Protein AF-A0AAU7CBU8-F1 (afdb_monomer_lite)

Sequence (118 aa):
MTAKRGQFRILRVGSQVHYLVAEGESDRFREIEQLEFTTKDFDRVRFFAQTHDSPIALDLLLKDLTIRAELLPGWTASPVPPKRSPWWVAGVGVVVVAALAAGVRWAARRTRQAQEVG

Secondary structure (DSSP, 8-state):
---S-EEEEEEEETTEEEEEEEETT----EEEEEEE--SS-----------TT----------------S--TT--PPPPPP---THHHHHHHHHHHHHHHHHHHHHHHHHHHTTS--

Radius of gyration: 31.04 Å; chains: 1; bounding box: 68×86×35 Å

InterPro domains:
  IPR011475 Domain of unknown function DUF1583 [PF07622] (3-79)

Structure (mmCIF, N/CA/C/O backbone):
data_AF-A0AAU7CBU8-F1
#
_entry.id   AF-A0AAU7CBU8-F1
#
loop_
_atom_site.group_PDB
_atom_site.id
_atom_site.type_symbol
_atom_site.label_atom_id
_atom_site.label_alt_id
_atom_site.label_comp_id
_atom_site.label_asym_id
_atom_site.label_entity_id
_atom_site.label_seq_id
_atom_site.pdbx_PDB_ins_code
_atom_site.Cartn_x
_atom_site.Cartn_y
_atom_site.Cartn_z
_atom_site.occupancy
_atom_site.B_iso_or_equiv
_atom_site.auth_seq_id
_atom_site.auth_comp_id
_atom_site.auth_asym_id
_atom_site.auth_atom_id
_atom_site.pdbx_PDB_model_num
ATOM 1 N N . MET A 1 1 ? 21.680 -10.415 -3.574 1.00 43.84 1 MET A N 1
ATOM 2 C CA . MET A 1 1 ? 20.762 -10.182 -4.711 1.00 43.84 1 MET A CA 1
ATOM 3 C C . MET A 1 1 ? 19.608 -9.341 -4.200 1.00 43.84 1 MET A C 1
ATOM 5 O O . MET A 1 1 ? 18.967 -9.769 -3.252 1.00 43.84 1 MET A O 1
ATOM 9 N N . THR A 1 2 ? 19.386 -8.152 -4.755 1.00 62.97 2 THR A N 1
ATOM 10 C CA . THR A 1 2 ? 18.263 -7.277 -4.375 1.00 62.97 2 THR A CA 1
ATOM 11 C C . THR A 1 2 ? 16.962 -7.848 -4.942 1.00 62.97 2 THR A C 1
ATOM 13 O O . THR A 1 2 ? 16.926 -8.241 -6.111 1.00 62.97 2 THR A O 1
ATOM 16 N N . ALA A 1 3 ? 15.905 -7.943 -4.133 1.00 74.62 3 ALA A N 1
ATOM 17 C CA . ALA A 1 3 ? 14.614 -8.454 -4.591 1.00 74.62 3 ALA A CA 1
ATOM 18 C C . ALA A 1 3 ? 13.991 -7.515 -5.644 1.00 74.62 3 ALA A C 1
ATOM 20 O O . ALA A 1 3 ? 13.973 -6.301 -5.467 1.00 74.62 3 ALA A O 1
ATOM 21 N N . LYS A 1 4 ? 13.452 -8.075 -6.739 1.00 84.94 4 LYS A N 1
ATOM 22 C CA . LYS A 1 4 ? 12.768 -7.310 -7.811 1.00 84.94 4 LYS A CA 1
ATOM 23 C C . LYS A 1 4 ? 11.313 -6.948 -7.483 1.00 84.94 4 LYS A C 1
ATOM 25 O O . LYS A 1 4 ? 10.650 -6.274 -8.262 1.00 84.94 4 LYS A O 1
ATOM 30 N N . ARG A 1 5 ? 10.807 -7.441 -6.354 1.00 90.31 5 ARG A N 1
ATOM 31 C CA . ARG A 1 5 ? 9.466 -7.189 -5.827 1.00 90.31 5 ARG A CA 1
ATOM 32 C C . ARG A 1 5 ? 9.601 -6.743 -4.381 1.00 90.31 5 ARG A C 1
ATOM 34 O O . ARG A 1 5 ? 10.518 -7.175 -3.684 1.00 90.31 5 ARG A O 1
ATOM 41 N N . GLY A 1 6 ? 8.671 -5.911 -3.944 1.00 93.19 6 GLY A N 1
ATOM 42 C CA . GLY A 1 6 ? 8.541 -5.519 -2.556 1.00 93.19 6 GLY A CA 1
ATOM 43 C C . GLY A 1 6 ? 7.260 -4.737 -2.334 1.00 93.19 6 GLY A C 1
ATOM 44 O O . GLY A 1 6 ? 6.463 -4.538 -3.254 1.00 93.19 6 GLY A O 1
ATOM 45 N N . GLN A 1 7 ? 7.086 -4.291 -1.101 1.00 94.06 7 GLN A N 1
ATOM 46 C CA . GLN A 1 7 ? 6.013 -3.402 -0.698 1.00 94.06 7 GLN A CA 1
ATOM 47 C C . GLN A 1 7 ? 6.614 -2.102 -0.182 1.00 94.06 7 GLN A C 1
ATOM 49 O O . GLN A 1 7 ? 7.617 -2.103 0.532 1.00 94.06 7 GLN A O 1
ATOM 54 N N . PHE A 1 8 ? 5.971 -0.996 -0.535 1.00 93.31 8 PHE A N 1
ATOM 55 C CA . PHE A 1 8 ? 6.305 0.328 -0.039 1.00 93.31 8 PHE A CA 1
ATOM 56 C C . PHE A 1 8 ? 5.119 0.869 0.746 1.00 93.31 8 PHE A C 1
ATOM 58 O O . PHE A 1 8 ? 3.975 0.780 0.296 1.00 93.31 8 PHE A O 1
ATOM 65 N N . ARG A 1 9 ? 5.389 1.402 1.933 1.00 94.50 9 ARG A N 1
ATOM 66 C CA . ARG A 1 9 ? 4.376 1.958 2.822 1.00 94.50 9 ARG A CA 1
ATOM 67 C C . ARG A 1 9 ? 4.801 3.346 3.258 1.00 94.50 9 ARG A C 1
ATOM 69 O O . ARG A 1 9 ? 5.913 3.540 3.732 1.00 94.50 9 ARG A O 1
ATOM 76 N N . ILE A 1 10 ? 3.866 4.275 3.137 1.00 93.25 10 ILE A N 1
ATOM 77 C CA . ILE A 1 10 ? 3.963 5.615 3.700 1.00 93.25 10 ILE A CA 1
ATOM 78 C C . ILE A 1 10 ? 2.976 5.657 4.863 1.00 93.25 10 ILE A C 1
ATOM 80 O O . ILE A 1 10 ? 1.792 5.370 4.674 1.00 93.25 10 ILE A O 1
ATOM 84 N N . LEU A 1 11 ? 3.460 5.964 6.062 1.00 93.31 11 LEU A N 1
ATOM 85 C CA . LEU A 1 11 ? 2.643 6.109 7.262 1.00 93.31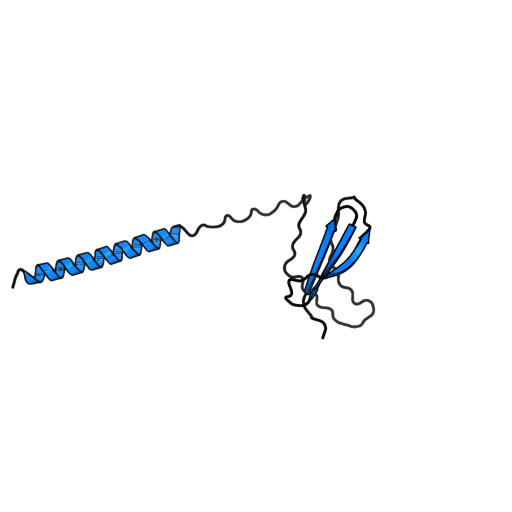 11 LEU A CA 1
ATOM 86 C C . LEU A 1 11 ? 2.793 7.529 7.794 1.00 93.31 11 LEU A C 1
ATOM 88 O O . LEU A 1 11 ? 3.907 8.006 7.971 1.00 93.31 11 LEU A O 1
ATOM 92 N N . ARG A 1 12 ? 1.672 8.189 8.083 1.00 90.38 12 ARG A N 1
ATOM 93 C CA . ARG A 1 12 ? 1.678 9.479 8.769 1.00 90.38 12 ARG A CA 1
ATOM 94 C C . ARG A 1 12 ? 1.221 9.317 10.208 1.00 90.38 12 ARG A C 1
ATOM 96 O O . ARG A 1 12 ? 0.159 8.746 10.448 1.00 90.38 12 ARG A O 1
ATOM 103 N N . VAL A 1 13 ? 1.999 9.872 11.132 1.00 90.56 13 VAL A N 1
ATOM 104 C CA . VAL A 1 13 ? 1.669 9.968 12.555 1.00 90.56 13 VAL A CA 1
ATOM 105 C C . VAL A 1 13 ? 1.892 11.417 12.986 1.00 90.56 13 VAL A C 1
ATOM 107 O O . VAL A 1 13 ? 3.022 11.878 13.107 1.00 90.56 13 VAL A O 1
ATOM 110 N N . GLY A 1 14 ? 0.805 12.171 13.162 1.00 89.12 14 GLY A N 1
ATOM 111 C CA . GLY A 1 14 ? 0.880 13.602 13.476 1.00 89.12 14 GLY A CA 1
ATOM 112 C C . GLY A 1 14 ? 1.589 14.412 12.381 1.00 89.12 14 GLY A C 1
ATOM 113 O O . GLY A 1 14 ? 1.146 14.433 11.227 1.00 89.12 14 GLY A O 1
ATOM 114 N N . SER A 1 15 ? 2.680 15.088 12.752 1.00 92.19 15 SER A N 1
ATOM 115 C CA . SER A 1 15 ? 3.540 15.850 11.836 1.00 92.19 15 SER A CA 1
ATOM 116 C C . SER A 1 15 ? 4.599 14.996 11.142 1.00 92.19 15 SER A C 1
ATOM 118 O O . SER A 1 15 ? 5.332 15.513 10.316 1.00 92.19 15 SER A O 1
ATOM 120 N N . GLN A 1 16 ? 4.694 13.698 11.423 1.00 93.94 16 GLN A N 1
ATOM 121 C CA . GLN A 1 16 ? 5.782 12.872 10.908 1.00 93.94 16 GLN A CA 1
ATOM 122 C C . GLN A 1 16 ? 5.305 11.919 9.819 1.00 93.94 16 GLN A C 1
ATOM 124 O O . GLN A 1 16 ? 4.216 11.339 9.895 1.00 93.94 16 GLN A O 1
ATOM 129 N N . VAL A 1 17 ? 6.142 11.758 8.796 1.00 94.44 17 VAL A N 1
ATOM 130 C CA . VAL A 1 17 ? 5.953 10.798 7.710 1.00 94.44 17 VAL A CA 1
ATOM 131 C C . VAL A 1 17 ? 7.057 9.758 7.781 1.00 94.44 17 VAL A C 1
ATOM 133 O O . VAL A 1 17 ? 8.238 10.089 7.727 1.00 94.44 17 VAL A O 1
ATOM 136 N N . HIS A 1 18 ? 6.647 8.501 7.874 1.00 95.81 18 HIS A N 1
ATOM 137 C CA . HIS A 1 18 ? 7.504 7.330 7.939 1.00 95.81 18 HIS A CA 1
ATOM 138 C C . HIS A 1 18 ? 7.428 6.578 6.614 1.00 95.81 18 HIS A C 1
ATOM 140 O O . HIS A 1 18 ? 6.338 6.239 6.134 1.00 95.81 18 HIS A O 1
ATOM 146 N N . TYR A 1 19 ? 8.587 6.285 6.041 1.00 95.75 19 TYR A N 1
ATOM 147 C CA . TYR A 1 19 ? 8.736 5.494 4.831 1.00 95.75 19 TYR A CA 1
ATOM 148 C C . TYR A 1 19 ? 9.251 4.116 5.204 1.00 95.75 19 TYR A C 1
ATOM 150 O O . TYR A 1 19 ? 10.328 3.970 5.782 1.00 95.75 19 TYR A O 1
ATOM 158 N N . LEU A 1 20 ? 8.478 3.091 4.863 1.00 96.56 20 LEU A N 1
ATOM 159 C CA . LEU A 1 20 ? 8.798 1.711 5.180 1.00 96.56 20 LEU A CA 1
ATOM 160 C C . LEU A 1 20 ? 8.816 0.852 3.921 1.00 96.56 20 LEU A C 1
ATOM 162 O O . LEU A 1 20 ? 8.004 1.027 3.011 1.00 96.56 20 LEU A O 1
ATOM 166 N N . VAL A 1 21 ? 9.711 -0.130 3.903 1.00 95.62 21 VAL A N 1
ATOM 167 C CA . VAL A 1 21 ? 9.839 -1.107 2.818 1.00 95.62 21 VAL A CA 1
ATOM 168 C C . VAL A 1 21 ? 9.788 -2.524 3.360 1.00 95.62 21 VAL A C 1
ATOM 170 O O . VAL A 1 21 ? 10.307 -2.807 4.440 1.00 95.62 21 VAL A O 1
ATOM 173 N N . ALA A 1 22 ? 9.215 -3.429 2.580 1.00 95.31 22 ALA A N 1
ATOM 174 C CA . ALA A 1 22 ? 9.369 -4.862 2.764 1.00 95.31 22 ALA A CA 1
ATOM 175 C C . ALA A 1 22 ? 9.865 -5.480 1.452 1.00 95.31 22 ALA A C 1
ATOM 177 O O . ALA A 1 22 ? 9.362 -5.154 0.377 1.00 95.31 22 ALA A O 1
ATOM 178 N N . GLU A 1 23 ? 10.884 -6.334 1.524 1.00 93.25 23 GLU A N 1
ATOM 179 C CA . GLU A 1 23 ? 11.487 -6.964 0.345 1.00 93.25 23 GLU A CA 1
ATOM 180 C C . GLU A 1 23 ? 10.816 -8.310 0.024 1.00 93.25 23 GLU A C 1
ATOM 182 O O . GLU A 1 23 ? 10.497 -9.095 0.919 1.00 93.25 23 GLU A O 1
ATOM 187 N N . GLY A 1 24 ? 10.637 -8.608 -1.265 1.00 90.50 24 GLY A N 1
ATOM 188 C CA . GLY A 1 24 ? 10.041 -9.859 -1.735 1.00 90.50 24 GLY A CA 1
ATOM 189 C C . GLY A 1 24 ? 8.571 -10.010 -1.333 1.00 90.50 24 GLY A C 1
ATOM 190 O O . GLY A 1 24 ? 7.774 -9.094 -1.526 1.00 90.50 24 GLY A O 1
ATOM 191 N N . GLU A 1 25 ? 8.231 -11.180 -0.786 1.00 88.38 25 GLU A N 1
ATOM 192 C CA . GLU A 1 25 ? 6.912 -11.501 -0.209 1.00 88.38 25 GLU A CA 1
ATOM 193 C C . GLU A 1 25 ? 6.883 -11.320 1.321 1.00 88.38 25 GLU A C 1
ATOM 195 O O . GLU A 1 25 ? 6.018 -11.866 1.998 1.00 88.38 25 GLU A O 1
ATOM 200 N N . SER A 1 26 ? 7.873 -10.634 1.899 1.00 88.75 26 SER A N 1
ATOM 201 C CA . SER A 1 26 ? 7.923 -10.422 3.345 1.00 88.75 26 SER A CA 1
ATOM 202 C C . SER A 1 26 ? 6.813 -9.472 3.796 1.00 88.75 26 SER A C 1
ATOM 204 O O . SER A 1 26 ? 6.665 -8.388 3.240 1.00 88.75 26 SER A O 1
ATOM 206 N N . ASP A 1 27 ? 6.129 -9.816 4.886 1.00 87.62 27 ASP A N 1
ATOM 207 C CA . ASP A 1 27 ? 5.223 -8.900 5.598 1.00 87.62 27 ASP A CA 1
ATOM 208 C C . ASP A 1 27 ? 5.952 -8.043 6.651 1.00 87.62 27 ASP A C 1
ATOM 210 O O . ASP A 1 27 ? 5.346 -7.236 7.362 1.00 87.62 27 ASP A O 1
ATOM 214 N N . ARG A 1 28 ? 7.273 -8.219 6.789 1.00 94.00 28 ARG A N 1
ATOM 215 C CA . ARG A 1 28 ? 8.100 -7.451 7.726 1.00 94.00 28 ARG A CA 1
ATOM 216 C C . ARG A 1 28 ? 8.584 -6.171 7.067 1.00 94.00 28 ARG A C 1
ATOM 218 O O . ARG A 1 28 ? 9.539 -6.184 6.291 1.00 94.00 28 ARG A O 1
ATOM 225 N N . PHE A 1 29 ? 7.932 -5.077 7.428 1.00 96.00 29 PHE A N 1
ATOM 226 C CA . PHE A 1 29 ? 8.338 -3.732 7.052 1.00 96.00 29 PHE A CA 1
ATOM 227 C C . PHE A 1 29 ? 9.502 -3.259 7.920 1.00 96.00 29 PHE A C 1
ATOM 229 O O . PHE A 1 29 ? 9.457 -3.383 9.143 1.00 96.00 29 PHE A O 1
ATOM 236 N N . ARG A 1 30 ? 10.514 -2.674 7.281 1.00 95.81 30 ARG A N 1
ATOM 237 C CA . ARG A 1 30 ? 11.553 -1.883 7.943 1.00 95.81 30 ARG A CA 1
ATOM 238 C C . ARG A 1 30 ? 11.397 -0.421 7.559 1.00 95.81 30 ARG A C 1
ATOM 240 O O . ARG A 1 30 ? 11.121 -0.124 6.397 1.00 95.81 30 ARG A O 1
ATOM 247 N N . GLU A 1 31 ? 11.580 0.472 8.517 1.00 97.12 31 GLU A N 1
ATOM 248 C CA . GLU A 1 31 ? 11.660 1.902 8.240 1.00 97.12 31 GLU A CA 1
ATOM 249 C C . GLU A 1 31 ? 12.984 2.219 7.537 1.00 97.12 31 GLU A C 1
ATOM 251 O O . GLU A 1 31 ? 14.027 1.662 7.883 1.00 97.12 31 GLU A O 1
ATOM 256 N N . ILE A 1 32 ? 12.917 3.056 6.507 1.00 97.06 32 ILE A N 1
ATOM 257 C CA . ILE A 1 32 ? 14.084 3.515 5.744 1.00 97.06 32 ILE A CA 1
ATOM 258 C C . ILE A 1 32 ? 14.306 5.015 5.882 1.00 97.06 32 ILE A C 1
ATOM 260 O O . ILE A 1 32 ? 15.431 5.469 5.705 1.00 97.06 32 ILE A O 1
ATOM 264 N N . GLU A 1 33 ? 13.254 5.772 6.190 1.00 96.00 33 GLU A N 1
ATOM 265 C CA . GLU A 1 33 ? 13.330 7.218 6.324 1.00 96.00 33 GLU A CA 1
ATOM 266 C C . GLU A 1 33 ? 12.159 7.742 7.157 1.00 96.00 33 GLU A C 1
ATOM 268 O O . GLU A 1 33 ? 11.037 7.233 7.070 1.00 96.00 33 GLU A O 1
ATOM 273 N N . GLN A 1 34 ? 12.427 8.788 7.931 1.00 96.50 34 GLN A N 1
ATOM 274 C CA . GLN A 1 34 ? 11.439 9.540 8.688 1.00 96.50 34 GLN A CA 1
ATOM 275 C C . GLN A 1 34 ? 11.672 11.027 8.435 1.00 96.50 34 GLN A C 1
ATOM 277 O O . GLN A 1 34 ? 12.795 11.513 8.565 1.00 96.50 34 GLN A O 1
ATOM 282 N N . LEU A 1 35 ? 10.609 11.747 8.082 1.00 94.94 35 LEU A N 1
ATOM 283 C CA . LEU A 1 35 ? 10.662 13.176 7.791 1.00 94.94 35 LEU A CA 1
ATOM 284 C C . LEU A 1 35 ? 9.614 13.929 8.606 1.00 94.94 35 LEU A C 1
ATOM 286 O O . LEU A 1 35 ? 8.469 13.487 8.732 1.00 94.94 35 LEU A O 1
ATOM 290 N N . GLU A 1 36 ? 10.002 15.102 9.105 1.00 93.25 36 GLU A N 1
ATOM 291 C CA . GLU A 1 36 ? 9.037 16.095 9.568 1.00 93.25 36 GLU A CA 1
ATOM 292 C C . GLU A 1 36 ? 8.263 16.656 8.375 1.00 93.25 36 GLU A C 1
ATOM 294 O O . GLU A 1 36 ? 8.811 16.972 7.316 1.00 93.25 36 GLU A O 1
ATOM 299 N N . PHE A 1 37 ? 6.962 16.788 8.568 1.00 88.75 37 PHE A N 1
ATOM 300 C CA . PHE A 1 37 ? 6.005 17.259 7.592 1.00 88.75 37 PHE A CA 1
ATOM 301 C C . PHE A 1 37 ? 4.990 18.182 8.266 1.00 88.75 37 PHE A C 1
ATOM 303 O O . PHE A 1 37 ? 4.858 18.265 9.486 1.00 88.75 37 PHE A O 1
ATOM 310 N N . THR A 1 38 ? 4.249 18.931 7.459 1.00 86.62 38 THR A N 1
ATOM 311 C CA . THR A 1 38 ? 3.217 19.819 7.993 1.00 86.62 38 THR A CA 1
ATOM 312 C C . THR A 1 38 ? 2.062 19.028 8.622 1.00 86.62 38 THR A C 1
ATOM 314 O O . THR A 1 38 ? 1.808 17.869 8.293 1.00 86.62 38 THR A O 1
ATOM 317 N N . THR A 1 39 ? 1.309 19.672 9.513 1.00 84.88 39 THR A N 1
ATOM 318 C CA . THR A 1 39 ? 0.043 19.153 10.050 1.00 84.88 39 THR A CA 1
ATOM 319 C C . THR A 1 39 ? -1.131 19.322 9.083 1.00 84.88 39 THR A C 1
ATOM 321 O O . THR A 1 39 ? -2.207 18.803 9.352 1.00 84.88 39 THR A O 1
ATOM 324 N N . LYS A 1 40 ? -0.937 19.981 7.931 1.00 84.25 40 LYS A N 1
ATOM 325 C CA . LYS A 1 40 ? -1.968 20.087 6.886 1.00 84.25 40 LYS A CA 1
ATOM 326 C C . LYS A 1 40 ? -2.303 18.732 6.263 1.00 84.25 40 LYS A C 1
ATOM 328 O O . LYS A 1 40 ? -1.488 17.808 6.288 1.00 84.25 40 LYS A O 1
ATOM 333 N N . ASP A 1 41 ? -3.492 18.621 5.690 1.00 82.62 41 ASP A N 1
ATOM 334 C CA . ASP A 1 41 ? -3.930 17.417 4.987 1.00 82.62 41 ASP A CA 1
ATOM 335 C C . ASP A 1 41 ? -3.078 17.133 3.743 1.00 82.62 41 ASP A C 1
ATOM 337 O O . ASP A 1 41 ? -2.437 18.020 3.174 1.00 82.62 41 ASP A O 1
ATOM 341 N N . PHE A 1 42 ? -3.036 15.863 3.333 1.00 82.56 42 PHE A N 1
ATOM 342 C CA . PHE A 1 42 ? -2.391 15.487 2.080 1.00 82.56 42 PHE A CA 1
ATOM 343 C C . PHE A 1 42 ? -3.332 15.745 0.909 1.00 82.56 42 PHE A C 1
ATOM 345 O O . PHE A 1 42 ? -4.287 15.001 0.703 1.00 82.56 42 PHE A O 1
ATOM 352 N N . ASP A 1 43 ? -2.987 16.719 0.075 1.00 81.06 43 ASP A N 1
ATOM 353 C CA . ASP A 1 43 ? -3.754 16.992 -1.144 1.00 81.06 43 ASP A CA 1
ATOM 354 C C . ASP A 1 43 ? -3.507 15.944 -2.241 1.00 81.06 43 ASP A C 1
ATOM 356 O O . ASP A 1 43 ? -4.320 15.769 -3.151 1.00 81.06 43 ASP A O 1
ATOM 360 N N . ARG A 1 44 ? -2.341 15.276 -2.223 1.00 83.44 44 ARG A N 1
ATOM 361 C CA . ARG A 1 44 ? -1.935 14.369 -3.303 1.00 83.44 44 ARG A CA 1
ATOM 362 C C . ARG A 1 44 ? -0.881 13.350 -2.880 1.00 83.44 44 ARG A C 1
ATOM 364 O O . ARG A 1 44 ? 0.166 13.715 -2.358 1.00 83.44 44 ARG A O 1
ATOM 371 N N . VAL A 1 45 ? -1.099 12.093 -3.264 1.00 83.12 45 VAL A N 1
ATOM 372 C CA . VAL A 1 45 ? -0.089 11.023 -3.249 1.00 83.12 45 VAL A CA 1
ATOM 373 C C . VAL A 1 45 ? 0.217 10.633 -4.696 1.00 83.12 45 VAL A C 1
ATOM 375 O O . VAL A 1 45 ? -0.701 10.444 -5.492 1.00 83.12 45 VAL A O 1
ATOM 378 N N . ARG A 1 46 ? 1.501 10.560 -5.067 1.00 86.50 46 ARG A N 1
ATOM 379 C CA . ARG A 1 46 ? 1.945 10.202 -6.424 1.00 86.50 46 ARG A CA 1
ATOM 380 C C . ARG A 1 46 ? 2.999 9.110 -6.376 1.00 86.50 46 ARG A C 1
ATOM 382 O O . ARG A 1 46 ? 3.902 9.163 -5.550 1.00 86.50 46 ARG A O 1
ATOM 389 N N . PHE A 1 47 ? 2.908 8.195 -7.331 1.00 85.44 47 PHE A N 1
ATOM 390 C CA . PHE A 1 47 ? 3.959 7.241 -7.649 1.00 85.44 47 PHE A CA 1
ATOM 391 C C . PHE A 1 47 ? 4.588 7.663 -8.969 1.00 85.44 47 PHE A C 1
ATOM 393 O O . PHE A 1 47 ? 3.879 7.937 -9.936 1.00 85.44 47 PHE A O 1
ATOM 400 N N . PHE A 1 48 ? 5.910 7.738 -9.000 1.00 86.38 48 PHE A N 1
ATOM 401 C CA . PHE A 1 48 ? 6.663 7.981 -10.219 1.00 86.38 48 PHE A CA 1
ATOM 402 C C . PHE A 1 48 ? 7.960 7.185 -10.159 1.00 86.38 48 PHE A C 1
ATOM 404 O O . PHE A 1 48 ? 8.440 6.828 -9.084 1.00 86.38 48 PHE A O 1
ATOM 411 N N . ALA A 1 49 ? 8.504 6.898 -11.330 1.00 86.50 49 ALA A N 1
ATOM 412 C CA . ALA A 1 49 ? 9.766 6.211 -11.492 1.00 86.50 49 ALA A CA 1
ATOM 413 C C . ALA A 1 49 ? 10.574 7.016 -12.509 1.00 86.50 49 ALA A C 1
ATOM 415 O O . ALA A 1 49 ? 10.019 7.472 -13.507 1.00 86.50 49 ALA A O 1
ATOM 416 N N . GLN A 1 50 ? 11.855 7.239 -12.235 1.00 88.75 50 GLN A N 1
ATOM 417 C CA . GLN A 1 50 ? 12.714 8.050 -13.092 1.00 88.75 50 GLN A CA 1
ATOM 418 C C . GLN A 1 50 ? 14.055 7.351 -13.300 1.00 88.75 50 GLN A C 1
ATOM 420 O O . GLN A 1 50 ? 14.701 6.937 -12.340 1.00 88.75 50 GLN A O 1
ATOM 425 N N . THR A 1 51 ? 14.472 7.229 -14.558 1.00 89.38 51 THR A N 1
ATOM 426 C CA . THR A 1 51 ? 15.781 6.683 -14.959 1.00 89.38 51 THR A CA 1
ATOM 427 C C . THR A 1 51 ? 16.850 7.768 -15.091 1.00 89.38 51 THR A C 1
ATOM 429 O O . THR A 1 51 ? 18.024 7.441 -15.251 1.00 89.38 51 THR A O 1
ATOM 432 N N . HIS A 1 52 ? 16.457 9.047 -14.995 1.00 87.25 52 HIS A N 1
ATOM 433 C CA . HIS A 1 52 ? 17.293 10.205 -15.339 1.00 87.25 52 HIS A CA 1
ATOM 434 C C . HIS A 1 52 ? 17.961 10.008 -16.715 1.00 87.25 52 HIS A C 1
ATOM 436 O O . HIS A 1 52 ? 17.351 9.425 -17.610 1.00 87.25 52 HIS A O 1
ATOM 442 N N . ASP A 1 53 ? 19.212 10.446 -16.872 1.00 86.62 53 ASP A N 1
ATOM 443 C CA . ASP A 1 53 ? 20.003 10.347 -18.105 1.00 86.62 53 ASP A CA 1
ATOM 444 C C . ASP A 1 53 ? 20.567 8.938 -18.370 1.00 86.62 53 ASP A C 1
ATOM 446 O O . ASP A 1 53 ? 21.424 8.747 -19.234 1.00 86.62 53 ASP A O 1
ATOM 450 N N . SER A 1 54 ? 20.127 7.926 -17.616 1.00 88.44 54 SER A N 1
ATOM 451 C CA . SER A 1 54 ? 20.573 6.553 -17.826 1.00 88.44 54 SER A CA 1
ATOM 452 C C . SER A 1 54 ? 19.802 5.914 -18.989 1.00 88.44 54 SER A C 1
ATOM 454 O O . SER A 1 54 ? 18.568 5.906 -18.960 1.00 88.44 54 SER A O 1
ATOM 456 N N . PRO A 1 55 ? 20.484 5.326 -19.993 1.00 85.56 55 PRO A N 1
ATOM 457 C CA . PRO A 1 55 ? 19.846 4.686 -21.143 1.00 85.56 55 PRO A CA 1
ATOM 458 C C . PRO A 1 55 ? 19.335 3.278 -20.785 1.00 85.56 55 PRO A C 1
ATOM 460 O O . PRO A 1 55 ? 19.685 2.288 -21.426 1.00 85.56 55 PRO A O 1
ATOM 463 N N . ILE A 1 56 ? 18.538 3.174 -19.722 1.00 89.12 56 ILE A N 1
ATOM 464 C CA . ILE A 1 56 ? 17.963 1.919 -19.230 1.00 89.12 56 ILE A CA 1
ATOM 465 C C . ILE A 1 56 ? 16.443 1.934 -19.382 1.00 89.12 56 ILE A C 1
ATOM 467 O O . ILE A 1 56 ? 15.789 2.947 -19.139 1.00 89.12 56 ILE A O 1
ATOM 471 N N . ALA A 1 57 ? 15.871 0.792 -19.759 1.00 86.56 57 ALA A N 1
ATOM 472 C CA . ALA A 1 57 ? 14.428 0.593 -19.716 1.00 86.56 57 ALA A CA 1
ATOM 473 C C . ALA A 1 57 ? 13.988 0.328 -18.267 1.00 86.56 57 ALA A C 1
ATOM 475 O O . ALA A 1 57 ? 14.606 -0.478 -17.566 1.00 86.56 57 ALA A O 1
ATOM 476 N N . LEU A 1 58 ? 12.924 1.001 -17.824 1.00 86.38 58 LEU A N 1
ATOM 477 C CA . LEU A 1 58 ? 12.352 0.843 -16.490 1.00 86.38 58 LEU A CA 1
ATOM 478 C C . LEU A 1 58 ? 10.885 0.443 -16.589 1.00 86.38 58 LEU A C 1
ATOM 480 O O . LEU A 1 58 ? 10.030 1.267 -16.906 1.00 86.38 58 LEU A O 1
ATOM 484 N N . ASP A 1 59 ? 10.611 -0.808 -16.238 1.00 89.00 59 ASP A N 1
ATOM 485 C CA . ASP A 1 59 ? 9.255 -1.326 -16.101 1.00 89.00 59 ASP A CA 1
ATOM 486 C C . ASP A 1 59 ? 8.852 -1.323 -14.625 1.00 89.00 59 ASP A C 1
ATOM 488 O O . ASP A 1 59 ? 9.467 -1.997 -13.793 1.00 89.00 59 ASP A O 1
ATOM 492 N N . LEU A 1 60 ? 7.797 -0.576 -14.295 1.00 87.38 60 LEU A N 1
ATOM 493 C CA . LEU A 1 60 ? 7.233 -0.526 -12.949 1.00 87.38 60 LEU A CA 1
ATOM 494 C C . LEU A 1 60 ? 5.778 -0.990 -12.967 1.00 87.38 60 LEU A C 1
ATOM 496 O O . LEU A 1 60 ? 4.930 -0.407 -13.638 1.00 87.38 60 LEU A O 1
ATOM 500 N N . LEU A 1 61 ? 5.487 -2.029 -12.185 1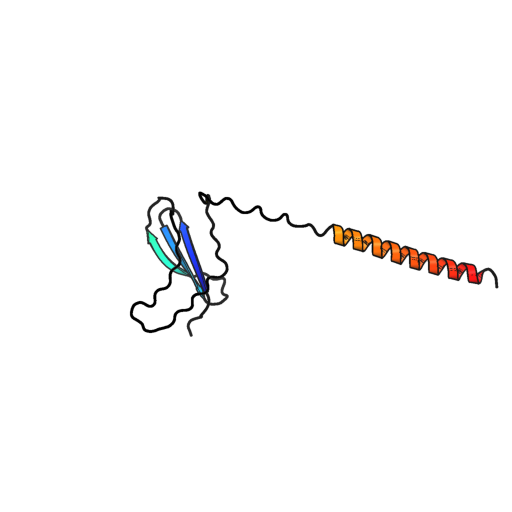.00 90.69 61 LEU A N 1
ATOM 501 C CA . LEU A 1 61 ? 4.144 -2.573 -12.027 1.00 90.69 61 LEU A CA 1
ATOM 502 C C . LEU A 1 61 ? 3.670 -2.373 -10.588 1.00 90.69 61 LEU A C 1
ATOM 504 O O . LEU A 1 61 ? 4.123 -3.065 -9.676 1.00 90.69 61 LEU A O 1
ATOM 508 N N . LEU A 1 62 ? 2.736 -1.441 -10.396 1.00 90.38 62 LEU A N 1
ATOM 509 C CA . LEU A 1 62 ? 2.079 -1.233 -9.111 1.00 90.38 62 LEU A CA 1
ATOM 510 C C . LEU A 1 62 ? 0.951 -2.255 -8.947 1.00 90.38 62 LEU A C 1
ATOM 512 O O . LEU A 1 62 ? -0.012 -2.259 -9.713 1.00 90.38 62 LEU A O 1
ATOM 516 N N . LYS A 1 63 ? 1.078 -3.118 -7.942 1.00 89.25 63 LYS A N 1
ATOM 517 C CA . LYS A 1 63 ? 0.042 -4.073 -7.537 1.00 89.25 63 LYS A CA 1
ATOM 518 C C . LYS A 1 63 ? -0.491 -3.675 -6.166 1.00 89.25 63 LYS A C 1
ATOM 520 O O . LYS A 1 63 ? 0.267 -3.163 -5.348 1.00 89.25 63 LYS A O 1
ATOM 525 N N . ASP A 1 64 ? -1.779 -3.916 -5.940 1.00 88.94 64 ASP A N 1
ATOM 526 C CA . ASP A 1 64 ? -2.419 -3.824 -4.621 1.00 88.94 64 ASP A CA 1
ATOM 527 C C . ASP A 1 64 ? -2.262 -2.462 -3.912 1.00 88.94 64 ASP A C 1
ATOM 529 O O . ASP A 1 64 ? -1.808 -2.365 -2.771 1.00 88.94 64 ASP A O 1
ATOM 533 N N . LEU A 1 65 ? -2.681 -1.377 -4.577 1.00 90.81 65 LEU A N 1
ATOM 534 C CA . LEU A 1 65 ? -2.713 -0.043 -3.972 1.00 90.81 65 LEU A CA 1
ATOM 535 C C . LEU A 1 65 ? -3.802 0.042 -2.892 1.00 90.81 65 LEU A C 1
ATOM 537 O O . LEU A 1 65 ? -4.994 -0.022 -3.185 1.00 90.81 65 LEU A O 1
ATOM 541 N N . THR A 1 66 ? -3.386 0.258 -1.645 1.00 90.44 66 THR A N 1
ATOM 542 C CA . THR A 1 66 ? -4.288 0.499 -0.513 1.00 90.44 66 THR A CA 1
ATOM 543 C C . THR A 1 66 ? -4.038 1.886 0.066 1.00 90.44 66 THR A C 1
ATOM 545 O O . THR A 1 66 ? -2.932 2.176 0.516 1.00 90.44 66 THR A O 1
ATOM 548 N N . ILE A 1 67 ? -5.076 2.722 0.114 1.00 89.38 67 ILE A N 1
ATOM 549 C CA . ILE A 1 67 ? -5.050 4.026 0.788 1.00 89.38 67 ILE A CA 1
ATOM 550 C C . ILE A 1 67 ? -6.005 3.954 1.978 1.00 89.38 67 ILE A C 1
ATOM 552 O O . ILE A 1 67 ? -7.171 3.598 1.821 1.00 89.38 67 ILE A O 1
ATOM 556 N N . ARG A 1 68 ? -5.498 4.267 3.174 1.00 88.94 68 ARG A N 1
ATOM 557 C CA . ARG A 1 68 ? -6.288 4.351 4.407 1.00 88.94 68 ARG A CA 1
ATOM 558 C C . ARG A 1 68 ? -6.192 5.772 4.936 1.00 88.94 68 ARG A C 1
ATOM 560 O O . ARG A 1 68 ? -5.100 6.229 5.253 1.00 88.94 68 ARG A O 1
ATOM 567 N N . ALA A 1 69 ? -7.329 6.441 5.007 1.00 87.31 69 ALA A N 1
ATOM 568 C CA . ALA A 1 69 ? -7.467 7.783 5.547 1.00 87.31 69 ALA A CA 1
ATOM 569 C C . ALA A 1 69 ? -8.819 7.884 6.259 1.00 87.31 69 ALA A C 1
ATOM 571 O O . ALA A 1 69 ? -9.742 7.138 5.926 1.00 87.31 69 ALA A O 1
ATOM 572 N N . GLU A 1 70 ? -8.931 8.800 7.218 1.00 83.81 70 GLU A N 1
ATOM 573 C CA . GLU A 1 70 ? -10.206 9.092 7.888 1.00 83.81 70 GLU A CA 1
ATOM 574 C C . GLU A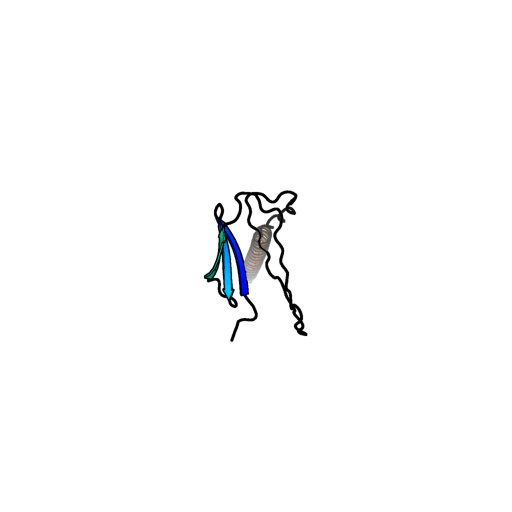 1 70 ? -11.238 9.644 6.898 1.00 83.81 70 GLU A C 1
ATOM 576 O O . GLU A 1 70 ? -12.415 9.291 6.956 1.00 83.81 70 GLU A O 1
ATOM 581 N N . LEU A 1 71 ? -10.776 10.457 5.944 1.00 82.25 71 LEU A N 1
ATOM 582 C CA . LEU A 1 71 ? -11.585 11.012 4.871 1.00 82.25 71 LEU A CA 1
ATOM 583 C C . LEU A 1 71 ? -10.801 11.007 3.555 1.00 82.25 71 LEU A C 1
ATOM 585 O O . LEU A 1 71 ? -9.615 11.327 3.518 1.00 82.25 71 LEU A O 1
ATOM 589 N N . LEU A 1 72 ? -11.490 10.675 2.463 1.00 83.62 72 LEU A N 1
ATOM 590 C CA . LEU A 1 72 ? -10.998 10.822 1.093 1.00 83.62 72 LEU A CA 1
ATOM 591 C C . LEU A 1 72 ? -11.931 11.791 0.349 1.00 83.62 72 LEU A C 1
ATOM 593 O O . LEU A 1 72 ? -12.948 11.357 -0.200 1.00 83.62 72 LEU A O 1
ATOM 597 N N . PRO A 1 73 ? -11.643 13.107 0.366 1.00 74.69 73 PRO A N 1
ATOM 598 C CA . PRO A 1 73 ? -12.494 14.108 -0.271 1.00 74.69 73 PRO A CA 1
ATOM 599 C C . PRO A 1 73 ? -12.703 13.800 -1.758 1.00 74.69 73 PRO A C 1
ATOM 601 O O . PRO A 1 73 ? -11.751 13.538 -2.488 1.00 74.69 73 PRO A O 1
ATOM 604 N N . GLY A 1 74 ? -13.958 13.807 -2.211 1.00 75.44 74 GLY A N 1
ATOM 605 C CA . GLY A 1 74 ? -14.308 13.509 -3.605 1.00 75.44 74 GLY A CA 1
ATOM 606 C C . GLY A 1 74 ? -14.290 12.021 -3.980 1.00 75.44 74 GLY A C 1
ATOM 607 O O . GLY A 1 74 ? -14.660 11.683 -5.102 1.00 75.44 74 GLY A O 1
ATOM 608 N N . TRP A 1 75 ? -13.927 11.119 -3.062 1.00 75.94 75 TRP A N 1
ATOM 609 C CA . TRP A 1 75 ? -14.058 9.681 -3.279 1.00 75.94 75 TRP A CA 1
ATOM 610 C C . TRP A 1 75 ? -15.447 9.196 -2.856 1.00 75.94 75 TRP A C 1
ATOM 612 O O . TRP A 1 75 ? -15.697 8.870 -1.695 1.00 75.94 75 TRP A O 1
ATOM 622 N N . THR A 1 76 ? -16.368 9.104 -3.813 1.00 71.94 76 THR A N 1
ATOM 623 C CA . THR A 1 76 ? -17.606 8.340 -3.634 1.00 71.94 76 THR A CA 1
ATOM 624 C C . THR A 1 76 ? -17.275 6.875 -3.888 1.00 71.94 76 THR A C 1
ATOM 626 O O . THR A 1 76 ? -17.244 6.437 -5.038 1.00 71.94 76 THR A O 1
ATOM 629 N N . ALA A 1 77 ? -16.938 6.126 -2.836 1.00 66.38 77 ALA A N 1
ATOM 630 C CA . ALA A 1 77 ? -16.635 4.705 -2.971 1.00 66.38 77 ALA A CA 1
ATOM 631 C C . ALA A 1 77 ? -17.742 3.998 -3.772 1.00 66.38 77 ALA A C 1
ATOM 633 O O . ALA A 1 77 ? -18.926 4.160 -3.470 1.00 66.38 77 ALA A O 1
ATOM 634 N N . SER A 1 78 ? -17.365 3.208 -4.783 1.00 66.38 78 SER A N 1
ATOM 635 C CA . SER A 1 78 ? -18.316 2.308 -5.434 1.00 66.38 78 SER A CA 1
ATOM 636 C C . SER A 1 78 ? -18.935 1.408 -4.362 1.00 66.38 78 SER A C 1
ATOM 638 O O . SER A 1 78 ? -18.186 0.877 -3.534 1.00 66.38 78 SER A O 1
ATOM 640 N N . PRO A 1 79 ? -20.270 1.235 -4.334 1.00 68.62 79 PRO A N 1
ATOM 641 C CA . PRO A 1 79 ? -20.910 0.411 -3.323 1.00 68.62 79 PRO A CA 1
ATOM 642 C C . PRO A 1 79 ? -20.268 -0.976 -3.317 1.00 68.62 79 PRO A C 1
ATOM 644 O O . PRO A 1 79 ? -20.173 -1.628 -4.3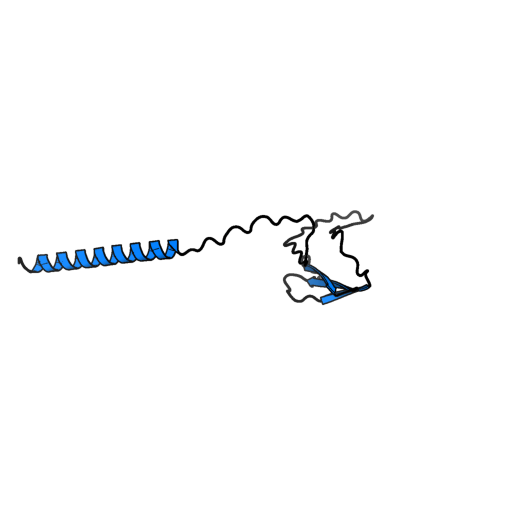59 1.00 68.62 79 PRO A O 1
ATOM 647 N N . VAL A 1 80 ? -19.795 -1.408 -2.143 1.00 65.69 80 VAL A N 1
ATOM 648 C CA . VAL A 1 80 ? -19.245 -2.754 -1.956 1.00 65.69 80 VAL A CA 1
ATOM 649 C C . VAL A 1 80 ? -20.334 -3.735 -2.389 1.00 65.69 80 VAL A C 1
ATOM 651 O O . VAL A 1 80 ? -21.431 -3.685 -1.820 1.00 65.69 80 VAL A O 1
ATOM 654 N N . PRO A 1 81 ? -20.091 -4.600 -3.394 1.00 71.44 81 PRO A N 1
ATOM 655 C CA . PRO A 1 81 ? -21.101 -5.551 -3.813 1.00 71.44 81 PRO A CA 1
ATOM 656 C C . PRO A 1 81 ? -21.501 -6.385 -2.592 1.00 71.44 81 PRO A C 1
ATOM 658 O O . PRO A 1 81 ? -20.619 -6.892 -1.890 1.00 71.44 81 PRO A O 1
ATOM 661 N N . PRO A 1 82 ? -22.807 -6.508 -2.290 1.00 72.75 82 PRO A N 1
ATOM 662 C CA . PRO A 1 82 ? -23.248 -7.239 -1.116 1.00 72.75 82 PRO A CA 1
ATOM 663 C C . PRO A 1 82 ? -22.684 -8.658 -1.177 1.00 72.75 82 PRO A C 1
ATOM 665 O O . PRO A 1 82 ? -22.783 -9.339 -2.203 1.00 72.75 82 PRO A O 1
ATOM 668 N N . LYS A 1 83 ? -22.076 -9.104 -0.073 1.00 74.06 83 LYS A N 1
ATOM 669 C CA . LYS A 1 83 ? -21.544 -10.461 0.067 1.00 74.06 83 LYS A CA 1
ATOM 670 C C . LYS A 1 83 ? -22.703 -11.442 -0.132 1.00 74.06 83 LYS A C 1
ATOM 672 O O . LYS A 1 83 ? -23.515 -11.631 0.771 1.00 74.06 83 LYS A O 1
ATOM 677 N N . ARG A 1 84 ? -22.813 -12.035 -1.328 1.00 74.88 84 ARG A N 1
ATOM 678 C CA . ARG A 1 84 ? -23.836 -13.044 -1.644 1.00 74.88 84 ARG A CA 1
ATOM 679 C C . ARG A 1 84 ? -23.647 -14.222 -0.692 1.00 74.88 84 ARG A C 1
ATOM 681 O O . ARG A 1 84 ? -22.692 -14.981 -0.816 1.00 74.88 84 ARG A O 1
ATOM 688 N N . SER A 1 85 ? -24.531 -14.333 0.295 1.00 77.94 85 SER A N 1
ATOM 689 C CA . SER A 1 85 ? -24.494 -15.428 1.259 1.00 77.94 85 SER A CA 1
ATOM 690 C C . SER A 1 85 ? -24.840 -16.753 0.555 1.00 77.94 85 SER A C 1
ATOM 692 O O . SER A 1 85 ? -25.827 -16.803 -0.184 1.00 77.94 85 SER A O 1
ATOM 694 N N . PRO A 1 86 ? -24.066 -17.834 0.768 1.00 81.00 86 PRO A N 1
ATOM 695 C CA . PRO A 1 86 ? -24.240 -19.118 0.084 1.00 81.00 86 PRO A CA 1
ATOM 696 C C . PRO A 1 86 ? -25.378 -19.977 0.664 1.00 81.00 86 PRO A C 1
ATOM 698 O O . PRO A 1 86 ? -25.445 -21.171 0.388 1.00 81.00 86 PRO A O 1
ATOM 701 N N . TRP A 1 87 ? -26.284 -19.408 1.465 1.00 81.50 87 TRP A N 1
ATOM 702 C CA . TRP A 1 87 ? -27.380 -20.138 2.118 1.00 81.50 87 TRP A CA 1
ATOM 703 C C . TRP A 1 87 ? -28.279 -20.912 1.137 1.00 81.50 87 TRP A C 1
ATOM 705 O O . TRP A 1 87 ? -28.811 -21.965 1.482 1.00 81.50 87 TRP A O 1
ATOM 715 N N . TRP A 1 88 ? -28.389 -20.446 -0.109 1.00 83.56 88 TRP A N 1
ATOM 716 C CA . TRP A 1 88 ? -29.113 -21.147 -1.169 1.00 83.56 88 TRP A CA 1
ATOM 717 C C . TRP A 1 88 ? -28.476 -22.504 -1.524 1.00 83.56 88 TRP A C 1
ATOM 719 O O . TRP A 1 88 ? -29.197 -23.453 -1.819 1.00 83.56 88 TRP A O 1
ATOM 729 N N . VAL A 1 89 ? -27.146 -22.636 -1.424 1.00 85.62 89 VAL A N 1
ATOM 730 C CA . VAL A 1 89 ? -26.420 -23.898 -1.663 1.00 85.62 89 VAL A CA 1
ATOM 731 C C . VAL A 1 89 ? -26.765 -24.921 -0.583 1.00 85.62 89 VAL A C 1
ATOM 733 O O . VAL A 1 89 ? -27.011 -26.088 -0.886 1.00 85.62 89 VAL A O 1
ATOM 736 N N . ALA A 1 90 ? -26.847 -24.475 0.674 1.00 84.75 90 ALA A N 1
ATOM 737 C CA . ALA A 1 90 ? -27.284 -25.323 1.778 1.00 84.75 90 ALA A CA 1
ATOM 738 C C . ALA A 1 90 ? -28.738 -25.788 1.581 1.00 84.75 90 ALA A C 1
ATOM 740 O O . ALA A 1 90 ? -29.036 -26.965 1.777 1.00 84.75 90 ALA A O 1
ATOM 741 N N . GLY A 1 91 ? -29.618 -24.896 1.108 1.00 87.06 91 GLY A N 1
ATOM 742 C CA . GLY A 1 91 ? -30.997 -25.240 0.754 1.00 87.06 91 GLY A CA 1
ATOM 743 C C . GLY A 1 91 ? -31.084 -26.335 -0.315 1.00 87.06 91 GLY A C 1
ATOM 744 O O . GLY A 1 91 ? -31.788 -27.325 -0.125 1.00 87.06 91 GLY A O 1
ATOM 745 N N . VAL A 1 92 ? -30.317 -26.210 -1.404 1.00 91.06 92 VAL A N 1
ATOM 746 C CA . VAL A 1 92 ? -30.268 -27.225 -2.473 1.00 91.06 92 VAL A CA 1
ATOM 747 C C . VAL A 1 92 ? -29.750 -28.566 -1.946 1.00 91.06 92 VAL A C 1
ATOM 749 O O . VAL A 1 92 ? -30.331 -29.607 -2.252 1.00 91.06 92 VAL A O 1
ATOM 752 N N . GLY A 1 93 ? -28.709 -28.555 -1.108 1.00 91.44 93 GLY A N 1
ATOM 753 C CA . GLY A 1 93 ? -28.162 -29.773 -0.506 1.00 91.44 93 GLY A CA 1
ATOM 754 C C . GLY A 1 93 ? -29.196 -30.547 0.318 1.00 91.44 93 GLY A C 1
ATOM 755 O O . GLY A 1 93 ? -29.332 -31.759 0.155 1.00 91.44 93 GLY A O 1
ATOM 756 N N . VAL A 1 94 ? -29.981 -29.849 1.146 1.00 93.00 94 VAL A N 1
ATOM 757 C CA . VAL A 1 94 ? -31.038 -30.471 1.964 1.00 93.00 94 VAL A CA 1
ATOM 758 C C . VAL A 1 94 ? -32.117 -31.115 1.091 1.00 93.00 94 VAL A C 1
ATOM 760 O O . VAL A 1 94 ? -32.526 -32.245 1.361 1.00 93.00 94 VAL A O 1
ATOM 763 N N . VAL A 1 95 ? -32.547 -30.439 0.021 1.00 94.12 95 VAL A N 1
ATOM 764 C CA . VAL A 1 95 ? -33.569 -30.970 -0.897 1.00 94.12 95 VAL A CA 1
ATOM 765 C C . VAL A 1 95 ? -33.083 -32.243 -1.594 1.00 94.12 95 VAL A C 1
ATOM 767 O O . VAL A 1 95 ? -33.825 -33.223 -1.665 1.00 94.12 95 VAL A O 1
ATOM 770 N N . VAL A 1 96 ? -31.828 -32.271 -2.053 1.00 94.69 96 VAL A N 1
ATOM 771 C CA . VAL A 1 96 ? -31.241 -33.454 -2.704 1.00 94.69 96 VAL A CA 1
ATOM 772 C C . VAL A 1 96 ? -31.153 -34.633 -1.733 1.00 94.69 96 VAL A C 1
ATOM 774 O O . VAL A 1 96 ? -31.564 -35.741 -2.075 1.00 94.69 96 VAL A O 1
ATOM 777 N N . VAL A 1 97 ? -30.680 -34.406 -0.504 1.00 94.88 97 VAL A N 1
ATOM 778 C CA . VAL A 1 97 ? -30.585 -35.464 0.516 1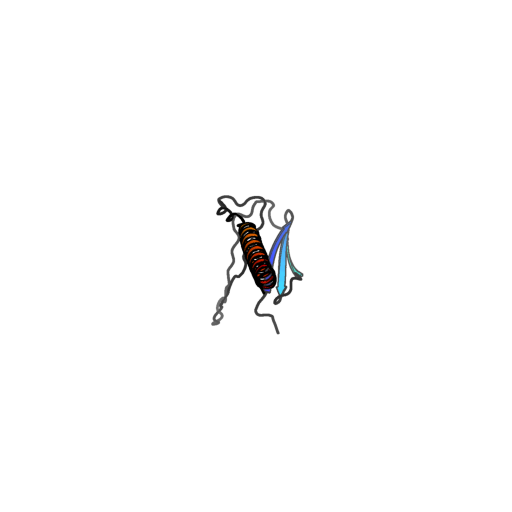.00 94.88 97 VAL A CA 1
ATOM 779 C C . VAL A 1 97 ? -31.967 -36.012 0.874 1.00 94.88 97 VAL A C 1
ATOM 781 O O . VAL A 1 97 ? -32.139 -37.228 0.965 1.00 94.88 97 VAL A O 1
ATOM 784 N N . ALA A 1 98 ? -32.971 -35.144 1.019 1.00 95.06 98 ALA A N 1
ATOM 785 C CA . ALA A 1 98 ? -34.343 -35.563 1.288 1.00 95.06 98 ALA A CA 1
ATOM 786 C C . ALA A 1 98 ? -34.923 -36.409 0.141 1.00 95.06 98 ALA A C 1
ATOM 788 O O . ALA A 1 98 ? -35.542 -37.444 0.397 1.00 95.06 98 ALA A O 1
ATOM 789 N N . ALA A 1 99 ? -34.679 -36.019 -1.115 1.00 94.94 99 ALA A N 1
ATOM 790 C CA . ALA A 1 99 ? -35.115 -36.776 -2.286 1.00 94.94 99 ALA A CA 1
ATOM 791 C C . ALA A 1 99 ? -34.452 -38.163 -2.356 1.00 94.94 99 ALA A C 1
ATOM 793 O O . ALA A 1 99 ? -35.132 -39.162 -2.596 1.00 94.94 99 ALA A O 1
ATOM 794 N N . LEU A 1 100 ? -33.148 -38.246 -2.075 1.00 95.81 100 LEU A N 1
ATOM 795 C CA . LEU A 1 100 ? -32.417 -39.515 -2.027 1.00 95.81 100 LEU A CA 1
ATOM 796 C C . LEU A 1 100 ? -32.927 -40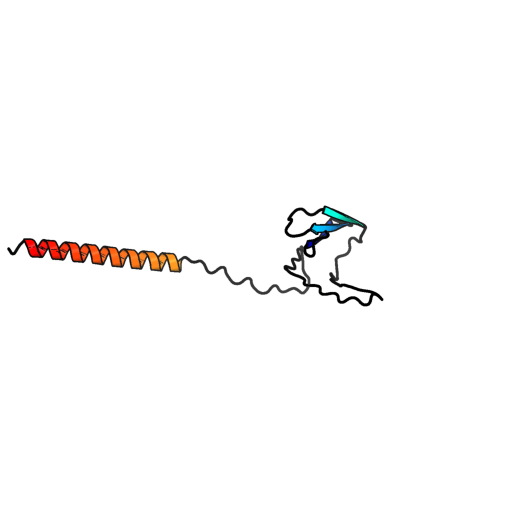.424 -0.903 1.00 95.81 100 LEU A C 1
ATOM 798 O O . LEU A 1 100 ? -33.205 -41.599 -1.139 1.00 95.81 100 LEU A O 1
ATOM 802 N N . ALA A 1 101 ? -33.120 -39.884 0.303 1.00 93.81 101 ALA A N 1
ATOM 803 C CA . ALA A 1 101 ? -33.650 -40.639 1.435 1.00 93.81 101 ALA A CA 1
ATOM 804 C C . ALA A 1 101 ? -35.073 -41.159 1.163 1.00 93.81 101 ALA A C 1
ATOM 806 O O . ALA A 1 101 ? -35.388 -42.314 1.467 1.00 93.81 101 ALA A O 1
ATOM 807 N N . ALA A 1 102 ? -35.925 -40.335 0.545 1.00 93.81 102 ALA A N 1
ATOM 808 C CA . ALA A 1 102 ? -37.261 -40.739 0.123 1.00 93.81 102 ALA A CA 1
ATOM 809 C C . ALA A 1 102 ? -37.211 -41.856 -0.934 1.00 93.81 102 ALA A C 1
ATOM 811 O O . ALA A 1 102 ? -37.935 -42.845 -0.803 1.00 93.81 102 ALA A O 1
ATOM 812 N N . GLY A 1 103 ? -36.320 -41.743 -1.925 1.00 93.06 103 GLY A N 1
ATOM 813 C CA . GLY A 1 103 ? -36.105 -42.761 -2.955 1.00 93.06 103 GLY A CA 1
ATOM 814 C C . GLY A 1 103 ? -35.655 -44.106 -2.380 1.00 93.06 103 GLY A C 1
ATOM 815 O O . GLY A 1 103 ? -36.265 -45.135 -2.672 1.00 93.06 103 GLY A O 1
ATOM 816 N N . VAL A 1 104 ? -34.654 -44.104 -1.491 1.00 94.06 104 VAL A N 1
ATOM 817 C CA . VAL A 1 104 ? -34.158 -45.320 -0.815 1.00 94.06 104 VAL A CA 1
ATOM 818 C C . VAL A 1 104 ? -35.261 -45.973 0.015 1.00 94.06 104 VAL A C 1
ATOM 820 O O . VAL A 1 104 ? -35.479 -47.182 -0.064 1.00 94.06 104 VAL A O 1
ATOM 823 N N . ARG A 1 105 ? -36.007 -45.177 0.787 1.00 93.00 105 ARG A N 1
ATOM 824 C CA . ARG A 1 105 ? -37.102 -45.685 1.618 1.00 93.00 105 ARG A CA 1
ATOM 825 C C . ARG A 1 105 ? -38.238 -46.269 0.781 1.00 93.00 105 ARG A C 1
ATOM 827 O O . ARG A 1 105 ? -38.838 -47.263 1.186 1.00 93.00 105 ARG A O 1
ATOM 834 N N . TRP A 1 106 ? -38.547 -45.666 -0.364 1.00 90.62 106 TRP A N 1
ATOM 835 C CA . TRP A 1 106 ? -39.556 -46.180 -1.284 1.00 90.62 106 TRP A CA 1
ATOM 836 C C . TRP A 1 106 ? -39.120 -47.508 -1.917 1.00 90.62 106 TRP A C 1
ATOM 838 O O . TRP A 1 106 ? -39.881 -48.475 -1.882 1.00 90.62 106 TRP A O 1
ATOM 848 N N . ALA A 1 107 ? -37.871 -47.603 -2.382 1.00 88.38 107 ALA A N 1
ATOM 849 C CA . ALA A 1 107 ? -37.303 -48.842 -2.913 1.00 88.38 107 ALA A CA 1
ATOM 850 C C . ALA A 1 107 ? -37.302 -49.979 -1.872 1.00 88.38 107 ALA A C 1
ATOM 852 O O . ALA A 1 107 ? -37.754 -51.085 -2.166 1.00 88.38 107 ALA A O 1
ATOM 853 N N . ALA A 1 108 ? -36.897 -49.691 -0.630 1.00 85.81 108 ALA A N 1
ATOM 854 C CA . ALA A 1 108 ? -36.882 -50.667 0.462 1.00 85.81 108 ALA A CA 1
ATOM 855 C C . ALA A 1 108 ? -38.284 -51.137 0.898 1.00 85.81 108 ALA A C 1
ATOM 857 O O . ALA A 1 108 ? -38.437 -52.225 1.449 1.00 85.81 108 ALA A O 1
ATOM 858 N N . ARG A 1 109 ? -39.327 -50.329 0.677 1.00 83.75 109 ARG A N 1
ATOM 859 C CA . ARG A 1 109 ? -40.722 -50.734 0.924 1.00 83.75 109 ARG A CA 1
ATOM 860 C C . ARG A 1 109 ? -41.251 -51.653 -0.171 1.00 83.75 109 ARG A C 1
ATOM 862 O O . ARG A 1 109 ? -42.002 -52.575 0.126 1.00 83.75 109 ARG A O 1
ATOM 869 N N . ARG A 1 110 ? -40.829 -51.427 -1.416 1.00 80.19 110 ARG A N 1
ATOM 870 C CA . ARG A 1 110 ? -41.258 -52.217 -2.574 1.00 80.19 110 ARG A CA 1
ATOM 871 C C . ARG A 1 110 ? -40.706 -53.642 -2.542 1.00 80.19 110 ARG A C 1
ATOM 873 O O . ARG A 1 110 ? -41.418 -54.574 -2.893 1.00 80.19 110 ARG A O 1
ATOM 880 N N . THR A 1 111 ? -39.473 -53.820 -2.068 1.00 73.94 111 THR A N 1
ATOM 881 C CA . THR A 1 111 ? -38.865 -55.152 -1.907 1.00 73.94 111 THR A CA 1
ATOM 882 C C . THR A 1 111 ? -39.522 -55.973 -0.799 1.00 73.94 111 THR A C 1
ATOM 884 O O . THR A 1 111 ? -39.645 -57.182 -0.948 1.00 73.94 111 THR A O 1
ATOM 887 N N . ARG A 1 112 ? -40.007 -55.336 0.276 1.00 65.69 112 ARG A N 1
ATOM 888 C CA . ARG A 1 112 ? -40.728 -56.027 1.360 1.00 65.69 112 ARG A CA 1
ATOM 889 C C . ARG A 1 112 ? -42.106 -56.532 0.932 1.00 65.69 112 ARG A C 1
ATOM 891 O O . ARG A 1 112 ? -42.468 -57.644 1.278 1.00 65.69 112 ARG A O 1
ATOM 898 N N . GLN A 1 113 ? -42.838 -55.766 0.123 1.00 60.81 113 GLN A N 1
ATOM 899 C CA . GLN A 1 113 ? -44.142 -56.202 -0.398 1.00 60.81 113 GLN A CA 1
ATOM 900 C C . GLN A 1 113 ? -44.033 -57.344 -1.420 1.00 60.81 113 GLN A C 1
ATOM 902 O O . GLN A 1 113 ? -44.959 -58.136 -1.549 1.00 60.81 113 GLN A O 1
ATOM 907 N N . ALA A 1 114 ? -42.898 -57.471 -2.114 1.00 59.34 114 ALA A N 1
ATOM 908 C CA . ALA A 1 114 ? -42.650 -58.588 -3.026 1.00 59.34 114 ALA A CA 1
ATOM 909 C C . ALA A 1 114 ? -42.376 -59.923 -2.301 1.00 59.34 114 ALA A C 1
ATOM 911 O O . ALA A 1 114 ? -42.436 -60.968 -2.939 1.00 59.34 114 ALA A O 1
ATOM 912 N N . GLN A 1 115 ? -42.084 -59.903 -0.993 1.00 57.28 115 GLN A N 1
ATOM 913 C CA . GLN A 1 115 ? -41.860 -61.112 -0.191 1.00 57.28 115 GLN A CA 1
ATOM 914 C C . GLN A 1 115 ? -43.126 -61.642 0.504 1.00 57.28 115 GLN A C 1
ATOM 916 O O . GLN A 1 115 ? -43.101 -62.762 0.996 1.00 57.28 115 GLN A O 1
ATOM 921 N N . GLU A 1 116 ? -44.228 -60.885 0.529 1.00 53.06 116 GLU A N 1
ATOM 922 C CA . GLU A 1 116 ? -45.491 -61.305 1.169 1.00 53.06 116 GLU A CA 1
ATOM 923 C C . GLU A 1 116 ? -46.492 -61.972 0.196 1.00 53.06 116 GLU A C 1
ATOM 925 O O . GLU A 1 116 ? -47.579 -62.357 0.616 1.00 53.06 116 GLU A O 1
ATOM 930 N N . VAL A 1 117 ? -46.150 -62.138 -1.091 1.00 52.22 117 VAL A N 1
ATOM 931 C CA . VAL A 1 117 ? -47.018 -62.762 -2.125 1.00 52.22 117 VAL A CA 1
ATOM 932 C C . VAL A 1 117 ? -46.369 -64.017 -2.751 1.00 52.22 117 VAL A C 1
ATOM 934 O O . VAL A 1 117 ? -46.714 -64.417 -3.858 1.00 52.22 117 VAL A O 1
ATOM 937 N N . GLY A 1 118 ? -45.402 -64.633 -2.063 1.00 44.56 118 GLY A N 1
ATOM 938 C CA . GLY A 1 118 ? -44.757 -65.890 -2.472 1.00 44.56 118 GLY A CA 1
ATOM 939 C C . GLY A 1 118 ? -45.319 -67.097 -1.741 1.00 44.56 118 GLY A C 1
ATOM 940 O O . GLY A 1 118 ? -45.386 -67.019 -0.496 1.00 44.56 118 GLY A O 1
#

Organism: NCBI:txid3120278

Foldseek 3Di:
DFAPDWDWDWDDDQQKIWIWIGGDPDPDIDTDDMDGHDNDDDPDDDDDDDPDPDPDDDDDDDDDDDDDDPDDPPDPDDPDPPPPDCVVVVVVVVVVVVVVVVVVVVVVVVVVVVVVPD

pLDDT: mean 84.98, std 11.27, range [43.84, 97.12]